Protein AF-A0A1C6IS38-F1 (afdb_monomer_lite)

Secondary structure (DSSP, 8-state):
--HHHHHHHHHHT-----S---TTTS-HHHHHHHHHHHHHHHHHHHHHHHHHHHHHHHHHHHHHHHHHHHHHHHHHHHHHHHHHHHHHHHHHHHHTTT-GGGBTT--SSTT-GGGGGBTT-TT--TT---B----B--PPP-

Radius of gyration: 42.96 Å; chains: 1; bounding box: 78×30×109 Å

pLDDT: mean 86.99, std 11.81, range [51.34, 98.62]

Structure (mmCIF, N/CA/C/O backbone):
data_AF-A0A1C6IS38-F1
#
_entry.id   AF-A0A1C6IS38-F1
#
loop_
_atom_site.group_PDB
_atom_site.id
_atom_site.type_symbol
_atom_site.label_atom_id
_atom_site.label_alt_id
_atom_site.label_comp_id
_atom_site.label_asym_id
_atom_site.label_entity_id
_atom_site.label_seq_id
_atom_site.pdbx_PDB_ins_code
_atom_site.Cartn_x
_atom_site.Cartn_y
_atom_site.Cartn_z
_atom_site.occupancy
_atom_site.B_iso_or_equiv
_atom_site.auth_seq_id
_atom_site.auth_comp_id
_atom_site.auth_asym_id
_atom_site.auth_atom_id
_atom_site.pdbx_PDB_model_num
ATOM 1 N N . MET A 1 1 ? -32.625 -13.481 32.766 1.00 63.09 1 MET A N 1
ATOM 2 C CA . MET A 1 1 ? -32.665 -13.030 34.171 1.00 63.09 1 MET A CA 1
ATOM 3 C C . MET A 1 1 ? -32.630 -11.515 34.153 1.00 63.09 1 MET A C 1
ATOM 5 O O . MET A 1 1 ? -31.717 -10.957 33.564 1.00 63.09 1 MET A O 1
ATOM 9 N N . ASP A 1 2 ? -33.675 -10.886 34.673 1.00 85.94 2 ASP A N 1
ATOM 10 C CA . ASP A 1 2 ? -33.862 -9.433 34.673 1.00 85.94 2 ASP A CA 1
ATOM 11 C C . ASP A 1 2 ? -33.154 -8.873 35.914 1.00 85.94 2 ASP A C 1
ATOM 13 O O . ASP A 1 2 ? -33.584 -9.121 37.043 1.00 85.94 2 ASP A O 1
ATOM 17 N N . ILE A 1 3 ? -31.984 -8.264 35.706 1.00 86.88 3 ILE A N 1
ATOM 18 C CA . ILE A 1 3 ? -31.086 -7.888 36.803 1.00 86.88 3 ILE A CA 1
ATOM 19 C C . ILE A 1 3 ? -31.645 -6.685 37.571 1.00 86.88 3 ILE A C 1
ATOM 21 O O . ILE A 1 3 ? -31.473 -6.612 38.783 1.00 86.88 3 ILE A O 1
ATOM 25 N N . GLU A 1 4 ? -32.400 -5.811 36.896 1.00 88.44 4 GLU A N 1
ATOM 26 C CA . GLU A 1 4 ? -33.201 -4.761 37.517 1.00 88.44 4 GLU A CA 1
ATOM 27 C C . GLU A 1 4 ? -34.214 -5.366 38.499 1.00 88.44 4 GLU A C 1
ATOM 29 O O . GLU A 1 4 ? -34.239 -4.984 39.667 1.00 88.44 4 GLU A O 1
ATOM 34 N N . LYS A 1 5 ? -34.981 -6.383 38.081 1.00 86.50 5 LYS A N 1
ATOM 35 C CA . LYS A 1 5 ? -35.908 -7.082 38.993 1.00 86.50 5 LYS A CA 1
ATOM 36 C C . LYS A 1 5 ? -35.200 -7.783 40.151 1.00 86.50 5 LYS A C 1
ATOM 38 O O . LYS A 1 5 ? -35.772 -7.883 41.233 1.00 86.50 5 LYS A O 1
ATOM 43 N N . LEU A 1 6 ? -33.981 -8.282 39.947 1.00 86.62 6 LEU A N 1
ATOM 44 C CA . LEU A 1 6 ? -33.193 -8.902 41.014 1.00 86.62 6 LEU A CA 1
ATOM 45 C C . LEU A 1 6 ? -32.762 -7.865 42.063 1.00 86.62 6 LEU A C 1
ATOM 47 O O . LEU A 1 6 ? -32.909 -8.104 43.257 1.00 86.62 6 LEU A O 1
ATOM 51 N N . ILE A 1 7 ? -32.282 -6.704 41.616 1.00 88.25 7 ILE A N 1
ATOM 52 C CA . ILE A 1 7 ? -31.900 -5.585 42.484 1.00 88.25 7 ILE A CA 1
ATOM 53 C C . ILE A 1 7 ? -33.113 -5.066 43.261 1.00 88.25 7 ILE A C 1
ATOM 55 O O . ILE A 1 7 ? -33.012 -4.854 44.467 1.00 88.25 7 ILE A O 1
ATOM 59 N N . GLU A 1 8 ? -34.266 -4.909 42.608 1.00 87.25 8 GLU A N 1
ATOM 60 C CA . GLU A 1 8 ? -35.492 -4.459 43.277 1.00 87.25 8 GLU A CA 1
ATOM 61 C C . GLU A 1 8 ? -35.969 -5.455 44.341 1.00 87.25 8 GLU A C 1
ATOM 63 O O . GLU A 1 8 ? -36.311 -5.046 45.447 1.00 87.25 8 GLU A O 1
ATOM 68 N N . ARG A 1 9 ? -35.895 -6.766 44.074 1.00 83.50 9 ARG A N 1
ATOM 69 C CA . ARG A 1 9 ? -36.193 -7.799 45.083 1.00 83.50 9 ARG A CA 1
ATOM 70 C C . ARG A 1 9 ? -35.232 -7.762 46.272 1.00 83.50 9 ARG A C 1
ATOM 72 O O . ARG A 1 9 ? -35.676 -7.907 47.408 1.00 83.50 9 ARG A O 1
ATOM 79 N N . LEU A 1 10 ? -33.937 -7.542 46.024 1.00 84.44 10 LEU A N 1
ATOM 80 C CA . LEU A 1 10 ? -32.925 -7.412 47.080 1.00 84.44 10 LEU A CA 1
ATOM 81 C C . LEU A 1 10 ? -33.210 -6.203 47.984 1.00 84.44 10 LEU A C 1
ATOM 83 O O . LEU A 1 10 ? -33.196 -6.351 49.203 1.00 84.44 10 LEU A O 1
ATOM 87 N N . LYS A 1 11 ? -33.548 -5.045 47.398 1.00 81.44 11 LYS A N 1
ATOM 88 C CA . LYS A 1 11 ? -33.948 -3.837 48.146 1.00 81.44 11 LYS A CA 1
ATOM 89 C C . LYS A 1 11 ? -35.249 -4.031 48.921 1.00 81.44 11 LYS A C 1
ATOM 91 O O . LYS A 1 11 ? -35.365 -3.582 50.057 1.00 81.44 11 LYS A O 1
ATOM 96 N N . ALA A 1 12 ? -36.231 -4.693 48.308 1.00 81.94 12 ALA A N 1
ATOM 97 C CA . ALA A 1 12 ? -37.529 -4.962 48.921 1.00 81.94 12 ALA A CA 1
ATOM 98 C C . ALA A 1 12 ? -37.450 -6.002 50.047 1.00 81.94 12 ALA A C 1
ATOM 100 O O . ALA A 1 12 ? -38.410 -6.153 50.799 1.00 81.94 12 ALA A O 1
ATOM 101 N N . LYS A 1 13 ? -36.315 -6.709 50.165 1.00 77.12 13 LYS A N 1
ATOM 102 C CA . LYS A 1 13 ? -36.118 -7.815 51.110 1.00 77.12 13 LYS A CA 1
ATOM 103 C C . LYS A 1 13 ? -37.207 -8.885 50.966 1.00 77.12 13 LYS A C 1
ATOM 105 O O . LYS A 1 13 ? -37.582 -9.542 51.934 1.00 77.12 13 LYS A O 1
ATOM 110 N N . ASP A 1 14 ? -37.700 -9.041 49.740 1.00 71.06 14 ASP A N 1
ATOM 111 C CA . ASP A 1 14 ? -38.831 -9.893 49.389 1.00 71.06 14 ASP A CA 1
ATOM 112 C C . ASP A 1 14 ? -38.340 -11.321 49.105 1.00 71.06 14 ASP A C 1
ATOM 114 O O . ASP A 1 14 ? -38.065 -11.717 47.963 1.00 71.06 14 ASP A O 1
ATOM 118 N N . PHE A 1 15 ? -38.142 -12.064 50.195 1.00 69.00 15 PHE A N 1
ATOM 119 C CA . PHE A 1 15 ? -37.700 -13.455 50.205 1.00 69.00 15 PHE A CA 1
ATOM 120 C C . PHE A 1 15 ? -38.756 -14.325 50.892 1.00 69.00 15 PHE A C 1
ATOM 122 O O . PHE A 1 15 ? -39.290 -13.941 51.934 1.00 69.00 15 PHE A O 1
ATOM 129 N N . GLU A 1 16 ? -39.037 -15.509 50.332 1.00 62.03 16 GLU A N 1
ATOM 130 C CA . GLU A 1 16 ? -39.847 -16.528 51.009 1.00 62.03 16 GLU A CA 1
ATOM 131 C C . GLU A 1 16 ? -39.201 -16.842 52.365 1.00 62.03 16 GLU A C 1
ATOM 133 O O . GLU A 1 16 ? -38.046 -17.264 52.452 1.00 62.03 16 GLU A O 1
ATOM 138 N N . ARG A 1 17 ? -39.924 -16.524 53.437 1.00 61.72 17 ARG A N 1
ATOM 139 C CA . ARG A 1 17 ? -39.406 -16.517 54.802 1.00 61.72 17 ARG A CA 1
ATOM 140 C C . ARG A 1 17 ? -39.744 -17.846 55.468 1.00 61.72 17 ARG A C 1
ATOM 142 O O . ARG A 1 17 ? -40.900 -18.055 55.813 1.00 61.72 17 ARG A O 1
ATOM 149 N N . ASP A 1 18 ? -38.745 -18.704 55.669 1.00 55.34 18 ASP A N 1
ATOM 150 C CA . ASP A 1 18 ? -38.965 -20.051 56.226 1.00 55.34 18 ASP A CA 1
ATOM 151 C C . ASP A 1 18 ? -38.531 -20.229 57.698 1.00 55.34 18 ASP A C 1
ATOM 153 O O . ASP A 1 18 ? -38.772 -21.281 58.269 1.00 55.34 18 ASP A O 1
ATOM 157 N N . TYR A 1 19 ? -37.927 -19.240 58.380 1.00 54.47 19 TYR A N 1
ATOM 158 C CA . TYR A 1 19 ? -37.481 -19.446 59.776 1.00 54.47 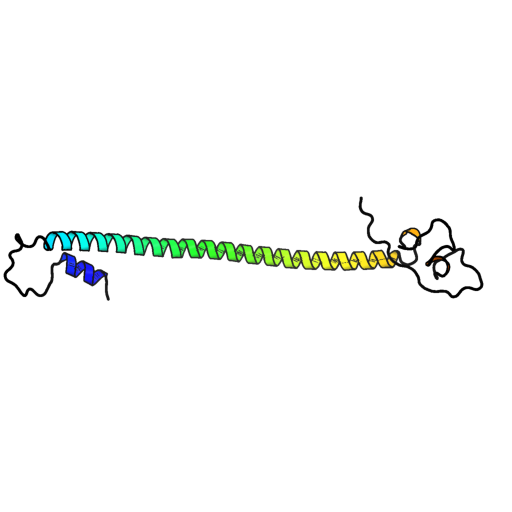19 TYR A CA 1
ATOM 159 C C . TYR A 1 19 ? -37.568 -18.227 60.716 1.00 54.47 19 TYR A C 1
ATOM 161 O O . TYR A 1 19 ? -37.522 -17.067 60.298 1.00 54.47 19 TYR A O 1
ATOM 169 N N . ASP A 1 20 ? -37.657 -18.552 62.014 1.00 59.75 20 ASP A N 1
ATOM 170 C CA . ASP A 1 20 ? -37.867 -17.743 63.234 1.00 59.75 20 ASP A CA 1
ATOM 171 C C . ASP A 1 20 ? -36.800 -16.673 63.571 1.00 59.75 20 ASP A C 1
ATOM 173 O O . ASP A 1 20 ? -36.767 -16.160 64.689 1.00 59.75 20 ASP A O 1
ATOM 177 N N . CYS A 1 21 ? -35.913 -16.289 62.648 1.00 58.94 21 CYS A N 1
ATOM 178 C CA . CYS A 1 21 ? -34.875 -15.302 62.970 1.00 58.94 21 CYS A CA 1
ATOM 179 C C . CYS A 1 21 ? -35.467 -13.882 63.036 1.00 58.94 21 CYS A C 1
ATOM 181 O O . CYS A 1 21 ? -36.183 -13.447 62.123 1.00 58.94 21 CYS A O 1
ATOM 183 N N . THR A 1 22 ? -35.168 -13.140 64.105 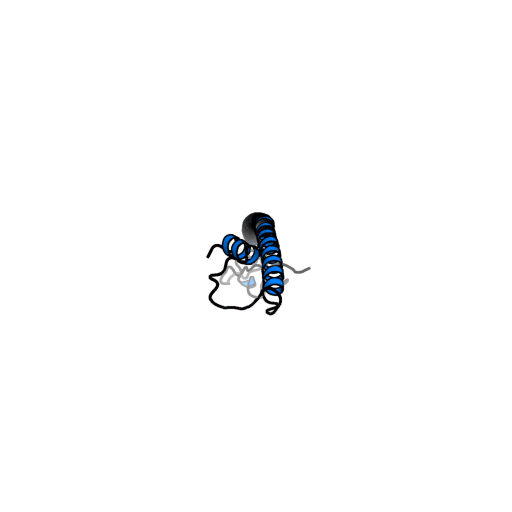1.00 59.44 22 THR A N 1
ATOM 184 C CA . THR A 1 22 ? -35.593 -11.742 64.210 1.00 59.44 22 THR A CA 1
ATOM 185 C C . THR A 1 22 ? -34.654 -10.827 63.407 1.00 59.44 22 THR A C 1
ATOM 187 O O . THR A 1 22 ? -33.459 -11.111 63.290 1.00 59.44 22 THR A O 1
ATOM 190 N N . PRO A 1 23 ? -35.146 -9.700 62.851 1.00 54.41 23 PRO A N 1
ATOM 191 C CA . PRO A 1 23 ? -34.354 -8.832 61.970 1.00 54.41 23 PRO A CA 1
ATOM 192 C C . PRO A 1 23 ? -33.057 -8.274 62.573 1.00 54.41 23 PRO A C 1
ATOM 194 O O . PRO A 1 23 ? -32.167 -7.868 61.829 1.00 54.41 23 PRO A O 1
ATOM 197 N N . PHE A 1 24 ? -32.948 -8.260 63.904 1.00 51.34 24 PHE A N 1
ATOM 198 C CA . PHE A 1 24 ? -31.786 -7.766 64.641 1.00 51.34 24 PHE A CA 1
ATOM 199 C C . PHE A 1 24 ? -30.670 -8.812 64.808 1.00 51.34 24 PHE A C 1
ATOM 201 O O . PHE A 1 24 ? -29.514 -8.433 64.975 1.00 51.34 24 PHE A O 1
ATOM 208 N N . GLU A 1 25 ? -30.982 -10.111 64.747 1.00 53.06 25 GLU A N 1
ATOM 209 C CA . GLU A 1 25 ? -30.045 -11.185 65.121 1.00 53.06 25 GLU A CA 1
ATOM 210 C C . GLU A 1 25 ? -29.198 -11.707 63.954 1.00 53.06 25 GLU A C 1
ATOM 212 O O . GLU A 1 25 ? -28.178 -12.351 64.181 1.00 53.06 25 GLU A O 1
ATOM 217 N N . CYS A 1 26 ? -29.579 -11.426 62.703 1.00 61.38 26 CYS A N 1
ATOM 218 C CA . CYS A 1 26 ? -28.946 -12.076 61.553 1.00 61.38 26 CYS A CA 1
ATOM 219 C C . CYS A 1 26 ? -27.917 -11.207 60.805 1.00 61.38 26 CYS A C 1
ATOM 221 O O . CYS A 1 26 ? -27.091 -11.752 60.083 1.00 61.38 26 CYS A O 1
ATOM 223 N N . GLY A 1 27 ? -27.936 -9.869 60.910 1.00 64.81 27 GLY A N 1
ATOM 224 C CA . GLY A 1 27 ? -27.022 -8.970 60.161 1.00 64.81 27 GLY A CA 1
ATOM 225 C C . GLY A 1 27 ? -27.155 -9.011 58.621 1.00 64.81 27 GLY A C 1
ATOM 226 O O . GLY A 1 27 ? -26.673 -8.122 57.922 1.00 64.81 27 GLY A O 1
ATOM 227 N N . VAL A 1 28 ? -27.873 -10.002 58.089 1.00 72.44 28 VAL A N 1
ATOM 228 C CA . VAL A 1 28 ? -28.084 -10.283 56.665 1.00 72.44 28 VAL A CA 1
ATOM 229 C C . VAL A 1 28 ? -28.790 -9.135 55.945 1.00 72.44 28 VAL A C 1
ATOM 231 O O . VAL A 1 28 ? -28.470 -8.858 54.796 1.00 72.44 28 VAL A O 1
ATOM 234 N N . PHE A 1 29 ? -29.696 -8.408 56.605 1.00 73.69 29 PHE A N 1
ATOM 235 C CA . PHE A 1 29 ? -30.416 -7.305 55.962 1.00 73.69 29 PHE A CA 1
ATOM 236 C C . PHE A 1 29 ? -29.515 -6.129 55.567 1.00 73.69 29 PHE A C 1
ATOM 238 O O . PHE A 1 29 ? -29.743 -5.556 54.506 1.00 73.69 29 PHE A O 1
ATOM 245 N N . GLY A 1 30 ? -28.489 -5.806 56.364 1.00 74.00 30 GLY A N 1
ATOM 246 C CA . GLY A 1 30 ? -27.508 -4.775 56.001 1.00 74.00 30 GLY A CA 1
ATOM 247 C C . GLY A 1 30 ? -26.646 -5.207 54.813 1.00 74.00 30 GLY A C 1
ATOM 248 O O . GLY A 1 30 ? -26.467 -4.449 53.868 1.00 74.00 30 GLY A O 1
ATOM 249 N N . LEU A 1 31 ? -26.219 -6.475 54.799 1.00 78.94 31 LEU A N 1
ATOM 250 C CA . LEU A 1 31 ? -25.465 -7.051 53.680 1.00 78.94 31 LEU A CA 1
ATOM 251 C C . LEU A 1 31 ? -26.274 -7.082 52.373 1.00 78.94 31 LEU A C 1
ATOM 253 O O . LEU A 1 31 ? -25.705 -6.905 51.299 1.00 78.94 31 LEU A O 1
ATOM 257 N N . LEU A 1 32 ? -27.590 -7.296 52.448 1.00 82.38 32 LEU A N 1
ATOM 258 C CA . LEU A 1 32 ? -28.481 -7.258 51.285 1.00 82.38 32 LEU A CA 1
ATOM 259 C C . LEU A 1 32 ? -28.654 -5.835 50.736 1.00 82.38 32 LEU A C 1
ATOM 261 O O . LEU A 1 32 ? -28.642 -5.661 49.517 1.00 82.38 32 LEU A O 1
ATOM 265 N N . ASP A 1 33 ? -28.759 -4.829 51.610 1.00 82.44 33 ASP A N 1
ATOM 266 C CA . ASP A 1 33 ? -28.828 -3.416 51.211 1.00 82.44 33 ASP A CA 1
ATOM 267 C C . ASP A 1 33 ? -27.512 -2.960 50.551 1.00 82.44 33 ASP A C 1
ATOM 269 O O . ASP A 1 33 ? -27.527 -2.344 49.476 1.00 82.44 33 ASP A O 1
ATOM 273 N N . ASP A 1 34 ? -26.370 -3.333 51.137 1.00 86.38 34 ASP A N 1
ATOM 274 C CA . ASP A 1 34 ? -25.038 -3.066 50.582 1.00 86.38 34 ASP A CA 1
ATOM 275 C C . ASP A 1 34 ? -24.855 -3.759 49.225 1.00 86.38 34 ASP A C 1
ATOM 277 O O . ASP A 1 34 ? -24.412 -3.140 48.252 1.00 86.38 34 ASP A O 1
ATOM 281 N N . ALA A 1 35 ? -25.263 -5.029 49.116 1.00 88.44 35 ALA A N 1
ATOM 282 C CA . ALA A 1 35 ? -25.206 -5.784 47.869 1.00 88.44 35 ALA A CA 1
ATOM 283 C C . ALA A 1 35 ? -26.101 -5.172 46.782 1.00 88.44 35 ALA A C 1
ATOM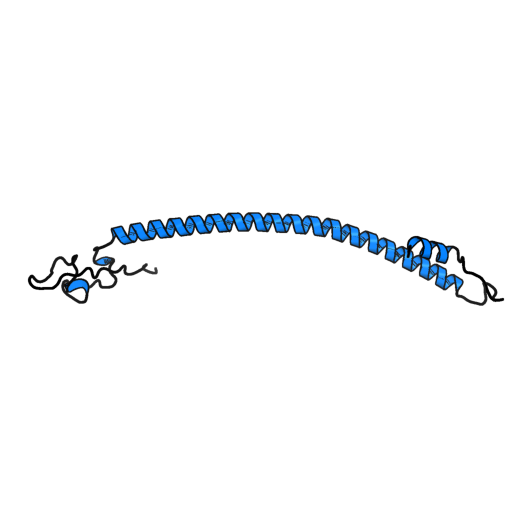 285 O O . ALA A 1 35 ? -25.666 -5.023 45.637 1.00 88.44 35 ALA A O 1
ATOM 286 N N . ALA A 1 36 ? -27.331 -4.772 47.116 1.00 89.25 36 ALA A N 1
ATOM 287 C CA . ALA A 1 36 ? -28.240 -4.125 46.173 1.00 89.25 36 ALA A CA 1
ATOM 288 C C . ALA A 1 36 ? -27.691 -2.775 45.679 1.00 89.25 36 ALA A C 1
ATOM 290 O O . ALA A 1 36 ? -27.807 -2.443 44.493 1.00 89.25 36 ALA A O 1
ATOM 291 N N . THR A 1 37 ? -27.054 -2.014 46.571 1.00 92.00 37 THR A N 1
ATOM 292 C CA . THR A 1 37 ? -26.408 -0.732 46.257 1.00 92.00 37 THR A CA 1
ATOM 293 C C . THR A 1 37 ? -25.196 -0.928 45.344 1.00 92.00 37 THR A C 1
ATOM 295 O O . THR A 1 37 ? -25.076 -0.257 44.312 1.00 92.00 37 THR A O 1
ATOM 298 N N . ALA A 1 38 ? -24.332 -1.895 45.660 1.00 94.62 38 ALA A N 1
ATOM 299 C CA . ALA A 1 38 ? -23.175 -2.243 44.840 1.00 94.62 38 ALA A CA 1
ATOM 300 C C . ALA A 1 38 ? -23.592 -2.726 43.440 1.00 94.62 38 ALA A C 1
ATOM 302 O O . ALA A 1 38 ? -23.053 -2.257 42.436 1.00 94.62 38 ALA A O 1
ATOM 303 N N . LEU A 1 39 ? -24.607 -3.593 43.350 1.00 94.81 39 LEU A N 1
ATOM 304 C CA . LEU A 1 39 ? -25.149 -4.069 42.073 1.00 94.81 39 LEU A CA 1
ATOM 305 C C . LEU A 1 39 ? -25.754 -2.933 41.239 1.00 94.81 39 LEU A C 1
ATOM 307 O O . LEU A 1 39 ? -25.489 -2.860 40.039 1.00 94.81 39 LEU A O 1
ATOM 311 N N . SER A 1 40 ? -26.501 -2.016 41.863 1.00 93.81 40 SER A N 1
ATOM 312 C CA . SER A 1 40 ? -27.047 -0.829 41.183 1.00 93.81 40 SER A CA 1
ATOM 313 C C . SER A 1 40 ? -25.932 0.049 40.606 1.00 93.81 40 SER A C 1
ATOM 315 O O . SER A 1 40 ? -26.017 0.514 39.468 1.00 93.81 40 SER A O 1
ATOM 317 N N . THR A 1 41 ? -24.854 0.229 41.371 1.00 96.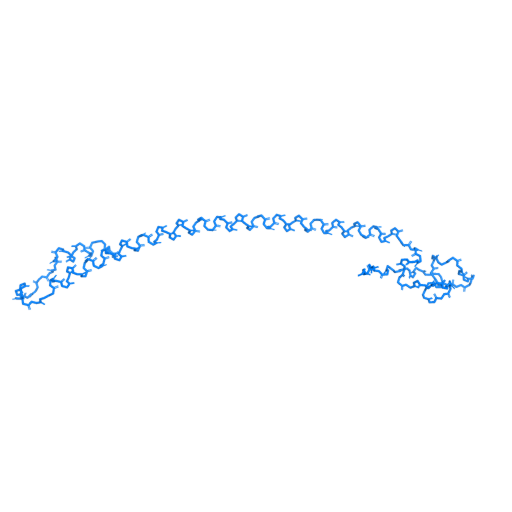25 41 THR A N 1
ATOM 318 C CA . THR A 1 41 ? -23.689 1.027 40.966 1.00 96.25 41 THR A CA 1
ATOM 319 C C . THR A 1 41 ? -22.955 0.377 39.795 1.00 96.25 41 THR A C 1
ATOM 321 O O . THR A 1 41 ? -22.700 1.032 38.783 1.00 96.25 41 THR A O 1
ATOM 324 N N . PHE A 1 42 ? -22.683 -0.929 39.872 1.00 95.62 42 PHE A N 1
ATOM 325 C CA . PHE A 1 42 ? -22.057 -1.662 38.772 1.00 95.62 42 PHE A CA 1
ATOM 326 C C . PHE A 1 42 ? -22.914 -1.673 37.511 1.00 95.62 42 PHE A C 1
ATOM 328 O O . PHE A 1 42 ? -22.383 -1.568 36.407 1.00 95.62 42 PHE A O 1
ATOM 335 N N . GLN A 1 43 ? -24.233 -1.766 37.649 1.00 93.75 43 GLN A N 1
ATOM 336 C CA . GLN A 1 43 ? -25.132 -1.730 36.507 1.00 93.75 43 GLN A CA 1
ATOM 337 C C . GLN A 1 43 ? -25.122 -0.366 35.810 1.00 93.75 43 GLN A C 1
ATOM 339 O O . GLN A 1 43 ? -25.096 -0.313 34.577 1.00 93.75 43 GLN A O 1
ATOM 344 N N . ALA A 1 44 ? -25.121 0.725 36.580 1.00 94.38 44 ALA A N 1
ATOM 345 C CA . ALA A 1 44 ? -25.012 2.076 36.044 1.00 94.38 44 ALA A CA 1
ATOM 346 C C . ALA A 1 44 ? -23.684 2.269 35.294 1.00 94.38 44 ALA A C 1
ATOM 348 O O . ALA A 1 44 ? -23.689 2.719 34.147 1.00 94.38 44 ALA A O 1
ATOM 349 N N . GLU A 1 45 ? -22.565 1.836 35.881 1.00 96.75 45 GLU A N 1
ATOM 350 C CA . GLU A 1 45 ? -21.256 1.933 35.226 1.00 96.75 45 GLU A CA 1
ATOM 351 C C . GLU A 1 45 ? -21.169 1.041 33.980 1.00 96.75 45 GLU A C 1
ATOM 353 O O . GLU A 1 45 ? -20.647 1.462 32.952 1.00 96.75 45 GLU A O 1
ATOM 358 N N . ASN A 1 46 ? -21.759 -0.159 33.997 1.00 95.00 46 ASN A N 1
ATOM 359 C CA . ASN A 1 46 ? -21.804 -1.029 32.820 1.00 95.00 46 ASN A CA 1
ATOM 360 C C . ASN A 1 46 ? -22.592 -0.392 31.663 1.00 95.00 46 ASN A C 1
ATOM 362 O O . ASN A 1 46 ? -22.151 -0.454 30.515 1.00 95.00 46 ASN A O 1
ATOM 366 N N . LYS A 1 47 ? -23.736 0.247 31.957 1.00 94.06 47 LYS A N 1
ATOM 367 C CA . LYS A 1 47 ? -24.520 1.006 30.964 1.00 94.06 47 LYS A CA 1
ATOM 368 C C . LYS A 1 47 ? -23.697 2.170 30.402 1.00 94.06 47 LYS A C 1
ATOM 370 O O . LYS A 1 47 ? -23.637 2.333 29.184 1.00 94.06 47 LYS A O 1
ATOM 375 N N . ARG A 1 48 ? -22.999 2.913 31.268 1.00 94.12 48 ARG A N 1
ATOM 376 C CA . ARG A 1 48 ? -22.121 4.026 30.877 1.00 94.12 48 ARG A CA 1
ATOM 377 C C . ARG A 1 48 ? -20.984 3.567 29.961 1.00 94.12 48 ARG A C 1
ATOM 379 O O . ARG A 1 48 ? -20.793 4.141 28.893 1.00 94.12 48 ARG A O 1
ATOM 386 N N . LEU A 1 49 ? -20.268 2.509 30.343 1.00 93.38 49 LEU A N 1
ATOM 387 C CA . LEU A 1 49 ? -19.153 1.952 29.570 1.00 93.38 49 LEU A CA 1
ATOM 388 C C . LEU A 1 49 ? -19.604 1.407 28.214 1.00 93.38 49 LEU A C 1
ATOM 390 O O . LEU A 1 49 ? -18.907 1.606 27.225 1.00 93.38 49 LEU A O 1
ATOM 394 N N . LYS A 1 50 ? -20.778 0.769 28.139 1.00 91.94 50 LYS A N 1
ATOM 395 C CA . LYS A 1 50 ? -21.355 0.328 26.861 1.00 91.94 50 LYS A CA 1
ATOM 396 C C . LYS A 1 50 ? -21.683 1.498 25.933 1.00 91.94 50 LYS A C 1
ATOM 398 O O . LYS A 1 50 ? -21.403 1.389 24.744 1.00 91.94 50 LYS A O 1
ATOM 403 N N . SER A 1 51 ? -22.225 2.600 26.463 1.00 92.31 51 SER A N 1
ATOM 404 C CA . SER A 1 51 ? -22.484 3.818 25.672 1.00 92.31 51 SER A CA 1
ATOM 405 C C . SER A 1 51 ? -21.182 4.404 25.137 1.00 92.31 51 SER A C 1
ATOM 407 O O . SER A 1 51 ? -21.038 4.602 23.936 1.00 92.31 51 SER A O 1
ATOM 409 N N . LEU A 1 52 ? -20.193 4.580 26.023 1.00 88.81 52 LEU A N 1
ATOM 410 C CA . LEU A 1 52 ? -18.863 5.071 25.663 1.00 88.81 52 LEU A CA 1
ATOM 411 C C . LEU A 1 52 ? -18.206 4.197 24.600 1.00 88.81 52 LEU A C 1
ATOM 413 O O . LEU A 1 52 ? -17.671 4.730 23.634 1.00 88.81 52 LEU A O 1
ATOM 417 N N . LEU A 1 53 ? -18.255 2.873 24.747 1.00 89.06 53 LEU A N 1
ATOM 418 C CA . LEU A 1 53 ? -17.673 1.944 23.781 1.00 89.06 53 LEU A CA 1
ATOM 419 C C . LEU A 1 53 ? -18.397 1.990 22.430 1.00 89.06 53 LEU A C 1
ATOM 421 O O . LEU A 1 53 ? -17.738 1.926 21.398 1.00 89.06 53 LEU A O 1
ATOM 425 N N . GLY A 1 54 ? -19.726 2.124 22.429 1.00 89.62 54 GLY A N 1
ATOM 426 C CA . GLY A 1 54 ? -20.510 2.272 21.203 1.00 89.62 54 GLY A CA 1
ATOM 427 C C . GLY A 1 54 ? -20.172 3.560 20.453 1.00 89.62 54 GLY A C 1
ATOM 428 O O . GLY A 1 54 ? -19.808 3.510 19.283 1.00 89.62 54 GLY A O 1
ATOM 429 N N . GLU A 1 55 ? -20.225 4.701 21.140 1.00 84.06 55 GLU A N 1
ATOM 430 C CA . GLU A 1 55 ? -19.984 6.020 20.543 1.00 84.06 55 GLU A CA 1
ATOM 431 C C . GLU A 1 55 ? -18.522 6.202 20.113 1.00 84.06 55 GLU A C 1
ATOM 433 O O . GLU A 1 55 ? -18.250 6.548 18.963 1.00 84.06 55 GLU A O 1
ATOM 438 N N . SER A 1 56 ? -17.568 5.919 21.009 1.00 87.94 56 SER A N 1
ATOM 439 C CA . SER A 1 56 ? -16.138 6.053 20.696 1.00 87.94 56 SER A CA 1
ATOM 440 C C . SER A 1 56 ? -15.675 5.015 19.680 1.00 87.94 56 SER A C 1
ATOM 442 O O . SER A 1 56 ? -14.900 5.344 18.785 1.00 87.94 56 SER A O 1
ATOM 444 N N . GLY A 1 57 ? -16.172 3.778 19.769 1.00 88.25 57 GLY A N 1
ATOM 445 C CA . GLY A 1 57 ? -15.836 2.717 18.827 1.00 88.25 57 GLY A CA 1
ATOM 446 C C . GLY A 1 57 ? -16.329 3.028 17.418 1.00 88.25 57 GLY A C 1
ATOM 447 O O . GLY A 1 57 ? -15.587 2.830 16.459 1.00 88.25 57 GLY A O 1
ATOM 448 N N . GLN A 1 58 ? -17.542 3.570 17.283 1.00 90.19 58 GLN A N 1
ATOM 449 C CA . GLN A 1 58 ? -18.108 3.925 15.983 1.00 90.19 58 GLN A CA 1
ATOM 450 C C . GLN A 1 58 ? -17.404 5.132 15.343 1.00 90.19 58 GLN A C 1
ATOM 452 O O . GLN A 1 58 ? -17.133 5.105 14.140 1.00 90.19 58 GLN A O 1
ATOM 457 N N . ASP A 1 59 ? -17.065 6.163 16.123 1.00 92.06 59 ASP A N 1
ATOM 458 C CA . ASP A 1 59 ? -16.294 7.317 15.636 1.00 92.06 59 ASP A CA 1
ATOM 459 C C . ASP A 1 59 ? -14.879 6.905 15.196 1.00 92.06 59 ASP A C 1
ATOM 461 O O . ASP A 1 59 ? -14.442 7.248 14.095 1.00 92.06 59 ASP A O 1
ATOM 465 N N . LEU A 1 60 ? -14.184 6.099 16.008 1.00 93.38 60 LEU A N 1
ATOM 466 C CA . LEU A 1 60 ? -12.858 5.575 15.667 1.00 93.38 60 LEU A CA 1
ATOM 467 C C . LEU A 1 60 ? -12.897 4.708 14.408 1.00 93.38 60 LEU A C 1
ATOM 469 O O . LEU A 1 60 ? -12.073 4.893 13.514 1.00 93.38 60 LEU A O 1
ATOM 473 N N . TRP A 1 61 ? -13.868 3.799 14.311 1.00 93.38 61 TRP A N 1
ATOM 474 C CA . TRP A 1 61 ? -14.019 2.937 13.142 1.00 93.38 61 TRP A CA 1
ATOM 475 C C . TRP A 1 61 ? -14.291 3.746 11.870 1.00 93.38 61 TRP A C 1
ATOM 477 O O . TRP A 1 61 ? -13.671 3.499 10.839 1.00 93.38 61 TRP A O 1
ATOM 487 N N . SER A 1 62 ? -15.140 4.773 11.955 1.00 94.12 62 SER A N 1
ATOM 488 C CA . SER A 1 62 ? -15.435 5.657 10.820 1.00 94.12 62 SER A CA 1
ATOM 489 C C . SER A 1 62 ? -14.190 6.422 10.351 1.00 94.12 62 SER A C 1
ATOM 491 O O . SER A 1 62 ? -13.936 6.518 9.150 1.00 94.12 62 SER A O 1
ATOM 493 N N . LYS A 1 63 ? -13.377 6.928 11.290 1.00 95.31 63 LYS A N 1
ATOM 494 C CA . LYS A 1 63 ? -12.117 7.626 10.985 1.00 95.31 63 LYS A CA 1
ATOM 495 C C . LYS A 1 63 ? -11.077 6.706 10.355 1.00 95.31 63 LYS A C 1
ATOM 497 O O . LYS A 1 63 ? -10.426 7.103 9.389 1.00 95.31 63 LYS A O 1
ATOM 502 N N . GLU A 1 64 ? -10.919 5.493 10.881 1.00 96.56 64 GLU A N 1
ATOM 503 C CA . GLU A 1 64 ? -9.990 4.513 10.311 1.00 96.56 64 GLU A CA 1
ATOM 504 C C . GLU A 1 64 ? -10.440 4.052 8.921 1.00 96.56 64 GLU A C 1
ATOM 506 O O . GLU A 1 64 ? -9.603 3.957 8.027 1.00 96.56 64 GLU A O 1
ATOM 511 N N . ASN A 1 65 ? -11.744 3.874 8.682 1.00 96.94 65 ASN A N 1
ATOM 512 C CA . ASN A 1 65 ? -12.239 3.536 7.347 1.00 96.94 65 ASN A CA 1
ATOM 513 C C . ASN A 1 65 ? -11.965 4.664 6.342 1.00 96.94 65 ASN A C 1
ATOM 515 O O . ASN A 1 65 ? -11.405 4.421 5.280 1.00 96.94 65 ASN A O 1
ATOM 519 N N . GLN A 1 66 ? -12.238 5.920 6.713 1.00 97.31 66 GLN A N 1
ATOM 520 C CA . GLN A 1 66 ? -11.926 7.073 5.862 1.00 97.31 66 GLN A CA 1
ATOM 521 C C . GLN A 1 66 ? -10.419 7.194 5.575 1.00 97.31 66 GLN A C 1
ATOM 523 O O . GLN A 1 66 ? -10.003 7.612 4.490 1.00 97.31 66 GLN A O 1
ATOM 528 N N . ARG A 1 67 ? -9.574 6.849 6.554 1.00 97.94 67 ARG A N 1
ATOM 529 C CA . ARG A 1 67 ? -8.121 6.807 6.373 1.00 97.94 67 ARG A CA 1
ATOM 530 C C . ARG A 1 67 ? -7.714 5.695 5.408 1.00 97.94 67 ARG A C 1
ATOM 532 O O . ARG A 1 67 ? -6.842 5.945 4.579 1.00 97.94 67 ARG A O 1
ATOM 539 N N . ALA A 1 68 ? -8.317 4.514 5.520 1.00 98.12 68 ALA A N 1
ATOM 540 C CA . ALA A 1 68 ? -8.079 3.397 4.614 1.00 98.12 68 ALA A CA 1
ATOM 541 C C . ALA A 1 68 ? -8.454 3.772 3.173 1.00 98.12 68 ALA A C 1
ATOM 543 O O . ALA A 1 68 ? -7.603 3.653 2.296 1.00 98.12 68 ALA A O 1
ATOM 544 N N . ASP A 1 69 ? -9.638 4.355 2.963 1.00 98.25 69 ASP A N 1
ATOM 545 C CA . ASP A 1 69 ? -10.108 4.800 1.644 1.00 98.25 69 ASP A CA 1
ATOM 546 C C . ASP A 1 69 ? -9.137 5.813 1.008 1.00 98.25 69 ASP A C 1
ATOM 548 O O . ASP A 1 69 ? -8.787 5.722 -0.171 1.00 98.25 69 ASP A O 1
ATOM 552 N N . ARG A 1 70 ? -8.639 6.777 1.800 1.00 98.31 70 ARG A N 1
ATOM 553 C CA . ARG A 1 70 ? -7.652 7.759 1.321 1.00 98.31 70 ARG A CA 1
ATOM 554 C C . ARG A 1 70 ? -6.329 7.099 0.934 1.00 98.31 70 ARG A C 1
ATOM 556 O O . ARG A 1 70 ? -5.764 7.441 -0.101 1.00 98.31 70 ARG A O 1
ATOM 563 N N . LEU A 1 71 ? -5.825 6.187 1.766 1.00 98.38 71 LEU A N 1
ATOM 564 C CA . LEU A 1 71 ? -4.574 5.479 1.493 1.00 98.38 71 LEU A CA 1
ATOM 565 C C . LEU A 1 71 ? -4.694 4.573 0.267 1.00 98.38 71 LEU A C 1
ATOM 567 O O . LEU A 1 71 ? -3.738 4.461 -0.495 1.00 98.38 71 LEU A O 1
ATOM 571 N N . GLU A 1 72 ? -5.851 3.950 0.059 1.00 98.50 72 GLU A N 1
ATOM 572 C CA . GLU A 1 72 ? -6.120 3.128 -1.117 1.00 98.50 72 GLU A CA 1
ATOM 573 C C . GLU A 1 72 ? -6.110 3.973 -2.397 1.00 98.50 72 GLU A C 1
ATOM 575 O O . GLU A 1 72 ? -5.390 3.640 -3.340 1.00 98.50 72 GLU A O 1
ATOM 580 N N . ALA A 1 73 ? -6.783 5.129 -2.387 1.00 98.31 73 ALA A N 1
ATOM 581 C CA . ALA A 1 73 ? -6.769 6.070 -3.506 1.00 98.31 73 ALA A CA 1
ATOM 582 C C . ALA A 1 73 ? -5.357 6.610 -3.814 1.00 98.31 73 ALA A C 1
ATOM 584 O O . ALA A 1 73 ? -4.951 6.700 -4.975 1.00 98.31 73 ALA A O 1
ATOM 585 N N . GLU A 1 74 ? -4.574 6.949 -2.783 1.00 98.50 74 GLU A N 1
ATOM 586 C CA . GLU A 1 74 ? -3.172 7.351 -2.953 1.00 98.50 74 GLU A CA 1
ATOM 587 C C . GLU A 1 74 ? -2.321 6.209 -3.528 1.00 98.50 74 GLU A C 1
ATOM 589 O O . GLU A 1 74 ? -1.490 6.442 -4.407 1.00 98.50 74 GLU A O 1
ATOM 594 N N . ASN A 1 75 ? -2.541 4.966 -3.084 1.00 98.56 75 ASN A N 1
ATOM 595 C CA . ASN A 1 75 ? -1.813 3.805 -3.591 1.00 98.56 75 ASN A CA 1
ATOM 596 C C . ASN A 1 75 ? -2.116 3.544 -5.070 1.00 98.56 75 ASN A C 1
ATOM 598 O O . ASN A 1 75 ? -1.196 3.286 -5.845 1.00 98.56 75 ASN A O 1
ATOM 602 N N . GLU A 1 76 ? -3.385 3.635 -5.470 1.00 98.62 76 GLU A N 1
ATOM 603 C CA . GLU A 1 76 ? -3.802 3.481 -6.864 1.00 98.62 76 GLU A CA 1
ATOM 604 C C . GLU A 1 76 ? -3.158 4.548 -7.756 1.00 98.62 76 GLU A C 1
ATOM 606 O O . GLU A 1 76 ? -2.563 4.222 -8.788 1.00 98.62 76 GLU A O 1
ATOM 611 N N . LYS A 1 77 ? -3.179 5.811 -7.314 1.00 98.50 77 LYS A N 1
ATOM 612 C CA . LYS A 1 77 ? -2.536 6.915 -8.030 1.00 98.50 77 LYS A CA 1
ATOM 613 C C . LYS A 1 77 ? -1.030 6.693 -8.193 1.00 98.50 77 LYS A C 1
ATOM 615 O O . LYS A 1 77 ? -0.518 6.799 -9.305 1.00 98.50 77 LYS A O 1
ATOM 620 N N . LEU A 1 78 ? -0.327 6.334 -7.118 1.00 98.62 78 LEU A N 1
ATOM 621 C CA . LEU A 1 78 ? 1.117 6.081 -7.163 1.00 98.62 78 LEU A CA 1
ATOM 622 C C . LEU A 1 78 ? 1.472 4.900 -8.073 1.00 98.62 78 LEU A C 1
ATOM 624 O O . LEU A 1 78 ? 2.489 4.940 -8.764 1.00 98.62 78 LEU A O 1
ATOM 628 N N . ARG A 1 79 ? 0.637 3.855 -8.120 1.00 98.62 79 ARG A N 1
ATOM 629 C CA . ARG A 1 79 ? 0.823 2.745 -9.067 1.00 98.62 79 ARG A CA 1
ATOM 630 C C . ARG A 1 79 ? 0.667 3.211 -10.510 1.00 98.62 79 ARG A C 1
ATOM 632 O O . ARG A 1 79 ? 1.481 2.834 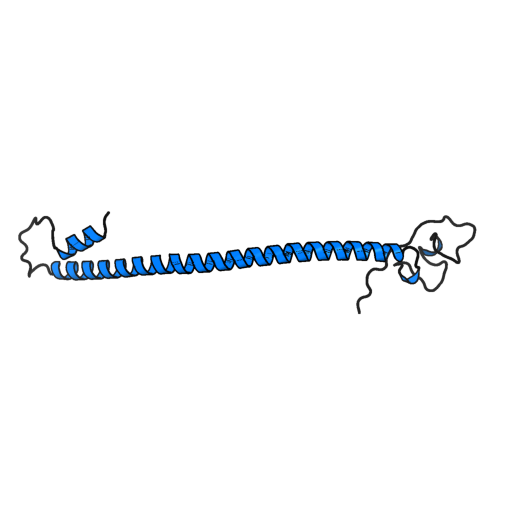-11.348 1.00 98.62 79 ARG A O 1
ATOM 639 N N . ALA A 1 80 ? -0.341 4.032 -10.801 1.00 98.50 80 ALA A N 1
ATOM 640 C CA . ALA A 1 80 ? -0.550 4.572 -12.141 1.00 98.50 80 ALA A CA 1
ATOM 641 C C . ALA A 1 80 ? 0.623 5.459 -12.591 1.00 98.50 80 ALA A C 1
ATOM 643 O O . ALA A 1 80 ? 1.125 5.289 -13.705 1.00 98.50 80 ALA A O 1
ATOM 644 N N . GLU A 1 81 ? 1.101 6.345 -11.712 1.00 98.56 81 GLU A N 1
ATOM 645 C CA . GLU A 1 81 ? 2.271 7.195 -11.962 1.00 98.56 81 GLU A CA 1
ATOM 646 C C . GLU A 1 81 ? 3.540 6.359 -12.173 1.00 98.56 81 GLU A C 1
ATOM 648 O O . GLU A 1 81 ? 4.280 6.591 -13.128 1.00 98.56 81 GLU A O 1
ATOM 653 N N . LEU A 1 82 ? 3.771 5.327 -11.355 1.00 98.50 82 LEU A N 1
ATOM 654 C CA . LEU A 1 82 ? 4.917 4.431 -11.518 1.00 98.50 82 LEU A CA 1
ATOM 655 C C . LEU A 1 82 ? 4.892 3.707 -12.872 1.00 98.50 82 LEU A C 1
ATOM 657 O O . LEU A 1 82 ? 5.922 3.602 -13.537 1.00 98.50 82 LEU A O 1
ATOM 661 N N . GLU A 1 83 ? 3.729 3.209 -13.292 1.00 98.50 83 GLU A N 1
ATOM 662 C CA . GLU A 1 83 ? 3.585 2.552 -14.593 1.00 98.50 83 GLU A CA 1
ATOM 663 C C . GLU A 1 83 ? 3.756 3.531 -15.758 1.00 98.50 83 GLU A C 1
ATOM 665 O O . GLU A 1 83 ? 4.329 3.169 -16.787 1.00 98.50 83 GLU A O 1
ATOM 670 N N . GLN A 1 84 ? 3.316 4.781 -15.607 1.00 98.38 84 GLN A N 1
ATOM 671 C CA . GLN A 1 84 ? 3.599 5.828 -16.584 1.00 98.38 84 GLN A CA 1
ATOM 672 C C . GLN A 1 84 ? 5.104 6.093 -16.693 1.00 98.38 84 GLN A C 1
ATOM 674 O O . GLN A 1 84 ? 5.645 6.026 -17.795 1.00 98.38 84 GLN A O 1
ATOM 679 N N . VAL A 1 85 ? 5.790 6.309 -15.570 1.00 97.88 85 VAL A N 1
ATOM 680 C CA . VAL A 1 85 ? 7.234 6.581 -15.548 1.00 97.88 85 VAL A CA 1
ATOM 681 C C . VAL A 1 85 ? 8.034 5.406 -16.112 1.00 97.88 85 VAL A C 1
ATOM 683 O O . VAL A 1 85 ? 9.001 5.619 -16.837 1.00 97.88 85 VAL A O 1
ATOM 686 N N . LYS A 1 86 ? 7.633 4.155 -15.847 1.00 97.56 86 LYS A N 1
ATOM 687 C CA . LYS A 1 86 ? 8.262 2.979 -16.473 1.00 97.56 86 LYS A CA 1
ATOM 688 C C . LYS A 1 86 ? 8.130 3.007 -17.994 1.00 97.56 86 LYS A C 1
ATOM 690 O O . LYS A 1 86 ? 9.127 2.799 -18.673 1.00 97.56 86 LYS A O 1
ATOM 695 N N . ARG A 1 87 ? 6.937 3.303 -18.523 1.00 98.12 87 ARG A N 1
ATOM 696 C CA . ARG A 1 87 ? 6.721 3.414 -19.975 1.00 98.12 87 ARG A CA 1
ATOM 697 C C . ARG A 1 87 ? 7.551 4.538 -20.585 1.00 98.12 87 ARG A C 1
ATOM 699 O O . ARG A 1 87 ? 8.194 4.327 -21.605 1.00 98.12 87 ARG A O 1
ATOM 706 N N . GLU A 1 88 ? 7.560 5.711 -19.960 1.00 97.88 88 GLU A N 1
ATOM 707 C CA . GLU A 1 88 ? 8.362 6.852 -20.415 1.00 97.88 88 GLU A CA 1
ATOM 708 C C . GLU A 1 88 ? 9.859 6.530 -20.396 1.00 97.88 88 GLU A C 1
ATOM 710 O O . GLU A 1 88 ? 10.565 6.813 -21.362 1.00 97.88 88 GLU A O 1
ATOM 715 N N . ARG A 1 89 ? 10.333 5.865 -19.336 1.00 96.31 89 ARG A N 1
ATOM 716 C CA . ARG A 1 89 ? 11.706 5.366 -19.237 1.00 96.31 89 ARG A CA 1
ATOM 717 C C . ARG A 1 89 ? 12.021 4.389 -20.364 1.00 96.31 89 ARG A C 1
ATOM 719 O O . ARG A 1 89 ? 13.069 4.524 -20.982 1.00 96.31 89 ARG A O 1
ATOM 726 N N . ASP A 1 90 ? 11.152 3.421 -20.631 1.00 97.06 90 ASP A N 1
ATOM 727 C CA . ASP A 1 90 ? 11.398 2.409 -21.661 1.00 97.06 90 ASP A CA 1
ATOM 728 C C . ASP A 1 90 ? 11.441 3.046 -23.062 1.00 97.06 90 ASP A C 1
ATOM 730 O O . ASP A 1 90 ? 12.329 2.729 -23.849 1.00 97.06 90 ASP A O 1
ATOM 734 N N . VAL A 1 91 ? 10.579 4.033 -23.336 1.00 97.81 91 VAL A N 1
ATOM 735 C CA . VAL A 1 91 ? 10.643 4.840 -24.569 1.00 97.81 91 VAL A CA 1
ATOM 736 C C . VAL A 1 91 ? 11.948 5.637 -24.654 1.00 97.81 91 VAL A C 1
ATOM 738 O O . VAL A 1 91 ? 12.575 5.674 -25.710 1.00 97.81 91 VAL A O 1
ATOM 741 N N . ALA A 1 92 ? 12.388 6.265 -23.563 1.00 96.50 92 ALA A N 1
ATOM 742 C CA . ALA A 1 92 ? 13.647 7.008 -23.543 1.00 96.50 92 ALA A CA 1
ATOM 743 C C . ALA A 1 92 ? 14.870 6.090 -23.731 1.00 96.50 92 ALA A C 1
ATOM 745 O O . ALA A 1 92 ? 15.830 6.469 -24.397 1.00 96.50 92 ALA A O 1
ATOM 746 N N . ILE A 1 93 ? 14.836 4.876 -23.174 1.00 96.25 93 ILE A N 1
ATOM 747 C CA . ILE A 1 93 ? 15.866 3.850 -23.383 1.00 96.25 93 ILE A CA 1
ATOM 748 C C . ILE A 1 93 ? 15.898 3.427 -24.855 1.00 96.25 93 ILE A C 1
ATOM 750 O O . ILE A 1 93 ? 16.982 3.354 -25.428 1.00 96.25 93 ILE A O 1
ATOM 754 N N . GLU A 1 94 ? 14.737 3.218 -25.478 1.00 96.31 94 GLU A N 1
ATOM 755 C CA . GLU A 1 94 ? 14.633 2.874 -26.900 1.00 96.31 94 GLU A CA 1
ATOM 756 C C . GLU A 1 94 ? 15.182 3.988 -27.803 1.00 96.31 94 GLU A C 1
ATOM 758 O O . GLU A 1 94 ? 15.896 3.726 -28.765 1.00 96.31 94 GLU A O 1
ATOM 763 N N . GLN A 1 95 ? 14.950 5.258 -27.461 1.00 96.12 95 GLN A N 1
ATOM 764 C CA . GLN A 1 95 ? 15.548 6.389 -28.183 1.00 96.12 95 GLN A CA 1
ATOM 765 C C . GLN A 1 95 ? 17.083 6.421 -28.106 1.00 96.12 95 GLN A C 1
ATOM 767 O O . GLN A 1 95 ? 17.731 7.024 -28.962 1.00 96.12 95 GLN A O 1
ATOM 772 N N . LEU A 1 96 ? 17.673 5.790 -27.088 1.00 95.12 96 LEU A N 1
ATOM 773 C CA . LEU A 1 96 ? 19.120 5.638 -26.936 1.00 95.12 96 LEU A CA 1
ATOM 774 C C . LEU A 1 96 ? 19.653 4.362 -27.601 1.00 95.12 96 LEU A C 1
ATOM 776 O O . LEU A 1 96 ? 20.863 4.119 -27.534 1.00 95.12 96 LEU A O 1
ATOM 780 N N . HIS A 1 97 ? 18.797 3.541 -28.219 1.00 95.38 97 HIS A N 1
ATOM 781 C CA . HIS A 1 97 ? 19.213 2.312 -28.886 1.00 95.38 97 HIS A CA 1
ATOM 782 C C . HIS A 1 97 ? 20.235 2.625 -29.982 1.00 95.38 97 HIS A C 1
ATOM 784 O O . HIS A 1 97 ? 20.055 3.512 -30.814 1.00 95.38 97 HIS A O 1
ATOM 790 N N . GLY A 1 98 ? 21.384 1.956 -29.912 1.00 91.44 98 GLY A N 1
ATOM 791 C CA . GLY A 1 98 ? 22.528 2.217 -30.785 1.00 91.44 98 GLY A CA 1
ATOM 792 C C . GLY A 1 98 ? 23.411 3.404 -30.390 1.00 91.44 98 GLY A C 1
ATOM 793 O O . GLY A 1 98 ? 24.501 3.555 -30.939 1.00 91.44 98 GLY A O 1
ATOM 794 N N . HIS A 1 99 ? 23.039 4.211 -29.392 1.00 92.00 99 HIS A N 1
ATOM 795 C CA . HIS A 1 99 ? 23.921 5.250 -28.863 1.00 92.00 99 HIS A CA 1
ATOM 796 C C . HIS A 1 99 ? 25.038 4.623 -28.015 1.00 92.00 99 HIS A C 1
ATOM 798 O O . HIS A 1 99 ? 24.823 4.247 -26.858 1.00 92.00 99 HIS A O 1
ATOM 804 N N . CYS A 1 100 ? 26.245 4.511 -28.584 1.00 89.94 100 CYS A N 1
ATOM 805 C CA . CYS A 1 100 ? 27.378 3.823 -27.957 1.00 89.94 100 CYS A CA 1
ATOM 806 C C . CYS A 1 100 ? 27.671 4.281 -26.514 1.00 89.94 100 CYS A C 1
ATOM 808 O O . CYS A 1 100 ? 27.744 3.405 -25.660 1.00 89.94 100 CYS A O 1
ATOM 810 N N . PRO A 1 101 ? 27.742 5.584 -26.165 1.00 90.38 101 PRO A N 1
ATOM 811 C CA . PRO A 1 101 ? 27.991 6.020 -24.782 1.00 90.38 101 PRO A CA 1
ATOM 812 C C . PRO A 1 101 ? 26.950 5.568 -23.741 1.00 90.38 101 PRO A C 1
ATOM 814 O O . PRO A 1 101 ? 27.251 5.524 -22.545 1.00 90.38 101 PRO A O 1
ATOM 817 N N . ALA A 1 102 ? 25.728 5.235 -24.168 1.00 93.00 102 ALA A N 1
ATOM 818 C CA . ALA A 1 102 ? 24.671 4.705 -23.303 1.00 93.00 102 ALA A CA 1
ATOM 819 C C . ALA A 1 102 ? 24.705 3.169 -23.176 1.00 93.00 102 ALA A C 1
ATOM 821 O O . ALA A 1 102 ? 23.966 2.606 -22.363 1.00 93.00 102 ALA A O 1
ATOM 822 N N . CYS A 1 103 ? 25.566 2.492 -23.940 1.00 93.06 103 CYS A N 1
ATOM 823 C CA . CYS A 1 103 ? 25.693 1.042 -23.938 1.00 93.06 103 CYS A CA 1
ATOM 824 C C . CYS A 1 103 ? 26.524 0.540 -22.743 1.00 93.06 103 CYS A C 1
ATOM 826 O O . CYS A 1 103 ? 27.542 1.126 -22.370 1.00 93.06 103 CYS A O 1
ATOM 828 N N . ALA A 1 104 ? 26.127 -0.591 -22.161 1.00 93.75 104 ALA A N 1
ATOM 829 C CA . ALA A 1 104 ? 26.858 -1.300 -21.112 1.00 93.75 104 ALA A CA 1
ATOM 830 C C . ALA A 1 104 ? 28.231 -1.802 -21.591 1.00 93.75 104 ALA A C 1
ATOM 832 O O . ALA A 1 104 ? 29.124 -2.037 -20.783 1.00 93.75 104 ALA A O 1
ATOM 833 N N . HIS A 1 105 ? 28.389 -1.965 -22.905 1.00 91.44 105 HIS A N 1
ATOM 834 C CA . HIS A 1 105 ? 29.599 -2.460 -23.559 1.00 91.44 105 HIS A CA 1
ATOM 835 C C . HIS A 1 105 ? 30.439 -1.340 -24.188 1.00 91.44 105 HIS A C 1
ATOM 837 O O . HIS A 1 105 ? 31.326 -1.620 -24.987 1.00 91.44 105 HIS A O 1
ATOM 843 N N . TYR A 1 106 ? 30.145 -0.075 -23.870 1.00 89.69 106 TYR A N 1
ATOM 844 C CA . TYR A 1 106 ? 30.874 1.067 -24.412 1.00 89.69 106 TYR A CA 1
ATOM 845 C C . TYR A 1 106 ? 32.361 1.038 -24.041 1.00 89.69 106 TYR A C 1
ATOM 847 O O . TYR A 1 106 ? 32.713 1.023 -22.860 1.00 89.69 106 TYR A O 1
ATOM 855 N N . THR A 1 107 ? 33.219 1.127 -25.054 1.00 85.88 107 THR A N 1
ATOM 856 C CA . THR A 1 107 ? 34.658 1.368 -24.925 1.00 85.88 107 THR A CA 1
ATOM 857 C C . THR A 1 107 ? 35.012 2.674 -25.645 1.00 85.88 107 THR A C 1
ATOM 859 O O . THR A 1 107 ? 34.469 2.937 -26.718 1.00 85.88 107 THR A O 1
ATOM 862 N N . PRO A 1 108 ? 35.917 3.512 -25.102 1.00 84.25 108 PRO A N 1
ATOM 863 C CA . PRO A 1 108 ? 36.404 4.696 -25.818 1.00 84.25 108 PRO A CA 1
ATOM 864 C C . PRO A 1 108 ? 37.139 4.357 -27.123 1.00 84.25 108 PRO A C 1
ATOM 866 O O . PRO A 1 108 ? 37.168 5.168 -28.044 1.00 84.25 108 PRO A O 1
ATOM 869 N N . ASN A 1 109 ? 37.728 3.162 -27.198 1.00 82.31 109 ASN A N 1
ATOM 870 C CA . ASN A 1 109 ? 38.325 2.624 -28.412 1.00 82.31 109 ASN A CA 1
ATOM 871 C C . ASN A 1 109 ? 37.253 1.901 -29.229 1.00 82.31 109 ASN A C 1
ATOM 873 O O . ASN A 1 109 ? 36.624 0.959 -28.740 1.00 82.31 109 ASN A O 1
ATOM 877 N N . HIS A 1 110 ? 37.069 2.324 -30.476 1.00 77.31 110 HIS A N 1
ATOM 878 C CA . HIS A 1 110 ? 36.195 1.635 -31.420 1.00 77.31 110 HIS A CA 1
ATOM 879 C C . HIS A 1 110 ? 36.784 0.273 -31.826 1.00 77.31 110 HIS A C 1
ATOM 881 O O . HIS A 1 110 ? 38.003 0.120 -31.886 1.00 77.31 110 HIS A O 1
ATOM 887 N N . ASN A 1 111 ? 35.918 -0.695 -32.152 1.00 76.94 111 ASN A N 1
ATOM 888 C CA . ASN A 1 111 ? 36.271 -2.086 -32.499 1.00 76.94 111 ASN A CA 1
ATOM 889 C C . ASN A 1 111 ? 36.797 -2.964 -31.354 1.00 76.94 111 ASN A C 1
ATOM 891 O O . ASN A 1 111 ? 37.453 -3.975 -31.603 1.00 76.94 111 ASN A O 1
ATOM 895 N N . GLU A 1 112 ? 36.481 -2.633 -30.105 1.00 83.88 112 GLU A N 1
ATOM 896 C CA . GLU A 1 112 ? 36.790 -3.483 -28.955 1.00 83.88 112 GLU A CA 1
ATOM 897 C C . GLU A 1 112 ? 35.523 -4.112 -28.347 1.00 83.88 112 GLU A C 1
ATOM 899 O O . GLU A 1 112 ? 34.410 -3.588 -28.442 1.00 83.88 112 GLU A O 1
ATOM 904 N N . GLY A 1 113 ? 35.691 -5.277 -27.713 1.00 87.44 113 GLY A N 1
ATOM 905 C CA . GLY A 1 113 ? 34.629 -5.946 -26.959 1.00 87.44 113 GLY A CA 1
ATOM 906 C C . GLY A 1 113 ? 33.410 -6.366 -27.800 1.00 87.44 113 GLY A C 1
ATOM 907 O O . GLY A 1 113 ? 33.521 -6.568 -29.009 1.00 87.44 113 GLY A O 1
ATOM 908 N N . PRO A 1 114 ? 32.230 -6.535 -27.175 1.00 89.12 114 PRO A N 1
ATOM 909 C CA . PRO A 1 114 ? 30.997 -6.903 -27.879 1.00 89.12 114 PRO A CA 1
ATOM 910 C C . PRO A 1 114 ? 30.550 -5.873 -28.928 1.00 89.12 114 PRO A C 1
ATOM 912 O O . PRO A 1 114 ? 29.934 -6.237 -29.929 1.00 89.12 114 PRO A O 1
ATOM 915 N N . CYS A 1 115 ? 30.883 -4.591 -28.741 1.00 89.88 115 CYS A N 1
ATOM 916 C CA . CYS A 1 115 ? 30.502 -3.529 -29.671 1.00 89.88 115 CYS A CA 1
ATOM 917 C C . CYS A 1 115 ? 31.216 -3.625 -31.027 1.00 89.88 115 CYS A C 1
ATOM 919 O O . CYS A 1 115 ? 30.648 -3.177 -32.015 1.00 89.88 115 CYS A O 1
ATOM 921 N N . GLN A 1 116 ? 32.380 -4.280 -31.123 1.00 87.38 116 GLN A N 1
ATOM 922 C CA . GLN A 1 116 ? 33.120 -4.418 -32.389 1.00 87.38 116 GLN A CA 1
ATOM 923 C C . GLN A 1 116 ? 32.314 -5.092 -33.519 1.00 87.38 116 GLN A C 1
ATOM 925 O O . GLN A 1 116 ? 32.551 -4.841 -34.698 1.00 87.38 116 GLN A O 1
ATOM 930 N N . PHE A 1 117 ? 31.359 -5.951 -33.152 1.00 89.25 117 PHE A N 1
ATOM 931 C CA . PHE A 1 117 ? 30.477 -6.677 -34.072 1.00 89.25 117 PHE A CA 1
ATOM 932 C C . PHE A 1 117 ? 29.064 -6.076 -34.117 1.00 89.25 117 PHE A C 1
ATOM 934 O O . PHE A 1 117 ? 28.164 -6.643 -34.734 1.00 89.25 117 PHE A O 1
ATOM 941 N N . CYS A 1 118 ? 28.849 -4.943 -33.442 1.00 90.81 118 CYS A N 1
ATOM 942 C CA . CYS A 1 118 ? 27.541 -4.320 -33.330 1.00 90.81 118 CYS A CA 1
ATOM 943 C C . CYS A 1 118 ? 27.120 -3.663 -34.654 1.00 90.81 118 CYS A C 1
ATOM 945 O O . CYS A 1 118 ? 27.936 -3.069 -35.369 1.00 90.81 118 CYS A O 1
ATOM 947 N N . CYS A 1 119 ? 25.829 -3.714 -34.979 1.00 90.69 119 CYS A N 1
ATOM 948 C CA . CYS A 1 119 ? 25.269 -3.036 -36.147 1.00 90.69 119 CYS A CA 1
ATOM 949 C C . CYS A 1 119 ? 25.458 -1.510 -36.093 1.00 90.69 119 CYS A C 1
ATOM 951 O O . CYS A 1 119 ? 25.597 -0.895 -37.151 1.00 90.69 119 CYS A O 1
ATOM 953 N N . PHE A 1 120 ? 25.562 -0.943 -34.887 1.00 90.00 120 PHE A N 1
ATOM 954 C CA . PHE A 1 120 ? 25.734 0.488 -34.624 1.00 90.00 120 PHE A CA 1
ATOM 955 C C . PHE A 1 120 ? 27.201 0.961 -34.524 1.00 90.00 120 PHE A C 1
ATOM 957 O O . PHE A 1 120 ? 27.438 2.158 -34.381 1.00 90.00 120 PHE A O 1
ATOM 964 N N . GLU A 1 121 ? 28.193 0.062 -34.589 1.00 87.38 121 GLU A N 1
ATOM 965 C CA . GLU A 1 121 ? 29.614 0.444 -34.551 1.00 87.38 121 GLU A CA 1
ATOM 966 C C . GLU A 1 121 ? 30.059 1.057 -35.886 1.00 87.38 121 GLU A C 1
ATOM 968 O O . GLU A 1 121 ? 29.942 0.441 -36.948 1.00 87.38 121 GLU A O 1
ATOM 973 N N . ILE A 1 122 ? 30.586 2.282 -35.820 1.00 81.38 122 ILE A N 1
ATOM 974 C CA . ILE A 1 122 ? 30.952 3.099 -36.983 1.00 81.38 122 ILE A CA 1
ATOM 975 C C . ILE A 1 122 ? 32.289 2.637 -37.572 1.00 81.38 122 ILE A C 1
ATOM 977 O O . ILE A 1 122 ? 32.457 2.659 -38.790 1.00 81.38 122 ILE A O 1
ATOM 981 N N . ALA A 1 123 ? 33.239 2.199 -36.740 1.00 82.00 123 ALA A N 1
ATOM 982 C CA . ALA A 1 123 ? 34.580 1.827 -37.201 1.00 82.00 123 ALA A CA 1
ATOM 983 C C . ALA A 1 123 ? 34.722 0.346 -37.602 1.00 82.00 123 ALA A C 1
ATOM 985 O O . ALA A 1 123 ? 35.845 -0.140 -37.737 1.00 82.00 123 ALA A O 1
ATOM 986 N N . ARG A 1 124 ? 33.609 -0.373 -37.789 1.00 76.75 124 ARG A N 1
ATOM 987 C CA . ARG A 1 124 ? 33.565 -1.831 -37.963 1.00 76.75 124 ARG A CA 1
ATOM 988 C C . ARG A 1 124 ? 34.407 -2.338 -39.146 1.00 76.75 124 ARG A C 1
ATOM 990 O O . ARG A 1 124 ? 34.433 -1.742 -40.221 1.00 76.75 124 ARG A O 1
ATOM 997 N N . GLY A 1 125 ? 35.032 -3.506 -38.975 1.00 76.50 125 GLY A N 1
ATOM 998 C CA . GLY A 1 125 ? 35.724 -4.227 -40.052 1.00 76.50 125 GLY A CA 1
ATOM 999 C C . GLY A 1 125 ? 34.785 -4.703 -41.174 1.00 76.50 125 GLY A C 1
ATOM 1000 O O . GLY A 1 125 ? 33.601 -4.945 -40.960 1.00 76.50 125 GLY A O 1
ATOM 1001 N N . THR A 1 126 ? 35.305 -4.870 -42.392 1.00 74.06 126 THR A N 1
ATOM 1002 C CA . THR A 1 126 ? 34.496 -5.170 -43.593 1.00 74.06 126 THR A CA 1
ATOM 1003 C C . THR A 1 126 ? 34.013 -6.620 -43.713 1.00 74.06 126 THR A C 1
ATOM 1005 O O . THR A 1 126 ? 33.071 -6.870 -44.456 1.00 74.06 126 THR A O 1
ATOM 1008 N N . ASN A 1 127 ? 34.611 -7.563 -42.976 1.00 79.81 127 ASN A N 1
ATOM 1009 C CA . ASN A 1 127 ? 34.339 -9.006 -43.076 1.00 79.81 127 ASN A CA 1
ATOM 1010 C C . ASN A 1 127 ? 33.928 -9.622 -41.727 1.00 79.81 127 ASN A C 1
ATOM 1012 O O . ASN A 1 127 ? 34.426 -10.683 -41.352 1.00 79.81 127 ASN A O 1
ATOM 1016 N N . VAL A 1 128 ? 33.067 -8.942 -40.968 1.00 78.38 128 VAL A N 1
ATOM 1017 C CA . VAL A 1 128 ? 32.581 -9.441 -39.673 1.00 78.38 128 VAL A CA 1
ATOM 1018 C C . VAL A 1 128 ? 31.079 -9.696 -39.702 1.00 78.38 128 VAL A C 1
ATOM 1020 O O . VAL A 1 128 ? 30.332 -8.974 -40.363 1.00 78.38 128 VAL A O 1
ATOM 1023 N N . GLU A 1 129 ? 30.640 -10.724 -38.977 1.00 84.31 129 GLU A N 1
ATOM 1024 C CA . GLU A 1 129 ? 29.221 -10.967 -38.725 1.00 84.31 129 GLU A CA 1
ATOM 1025 C C . GLU A 1 129 ? 28.649 -9.819 -37.884 1.00 84.31 129 GLU A C 1
ATOM 1027 O O . GLU A 1 129 ? 29.258 -9.392 -36.901 1.00 84.31 129 GLU A O 1
ATOM 1032 N N . ILE A 1 130 ? 27.503 -9.287 -38.310 1.00 88.69 130 ILE A N 1
ATOM 1033 C CA . ILE A 1 130 ? 26.877 -8.111 -37.704 1.00 88.69 130 ILE A CA 1
ATOM 1034 C C . ILE A 1 130 ? 25.741 -8.576 -36.799 1.00 88.69 130 ILE A C 1
ATOM 1036 O O . ILE A 1 130 ? 24.819 -9.235 -37.270 1.00 88.69 130 ILE A O 1
ATOM 1040 N N . ASN A 1 131 ? 25.775 -8.166 -35.533 1.00 90.50 131 ASN A N 1
ATOM 1041 C CA . ASN A 1 131 ? 24.729 -8.439 -34.548 1.00 90.50 131 ASN A CA 1
ATOM 1042 C C . ASN A 1 131 ? 24.276 -7.147 -33.859 1.00 90.50 131 ASN A C 1
ATOM 1044 O O . ASN A 1 131 ? 25.003 -6.157 -33.850 1.00 90.50 131 ASN A O 1
ATOM 1048 N N . ASP A 1 132 ? 23.088 -7.137 -33.259 1.00 93.50 132 ASP A 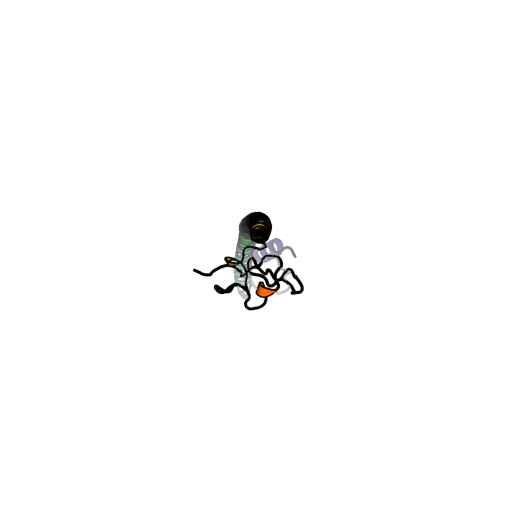N 1
ATOM 1049 C CA . ASP A 1 132 ? 22.711 -6.077 -32.322 1.00 93.50 132 ASP A CA 1
ATOM 1050 C C . ASP A 1 132 ? 23.197 -6.450 -30.920 1.00 93.50 132 ASP A C 1
ATOM 1052 O O . ASP A 1 132 ? 22.595 -7.265 -30.224 1.00 93.50 132 ASP A O 1
ATOM 1056 N N . ASN A 1 133 ? 24.328 -5.864 -30.531 1.00 92.31 133 ASN A N 1
ATOM 1057 C CA . ASN A 1 133 ? 24.928 -6.067 -29.215 1.00 92.31 133 ASN A CA 1
ATOM 1058 C C . ASN A 1 133 ? 24.636 -4.897 -28.266 1.00 92.31 133 ASN A C 1
ATOM 1060 O O . ASN A 1 133 ? 25.313 -4.755 -27.244 1.00 92.31 133 ASN A O 1
ATOM 1064 N N . TRP A 1 134 ? 23.693 -4.011 -28.598 1.00 94.31 134 TRP A N 1
ATOM 1065 C CA . TRP A 1 134 ? 23.390 -2.881 -27.734 1.00 94.31 134 TRP A CA 1
ATOM 1066 C C . TRP A 1 134 ? 22.671 -3.339 -26.464 1.00 94.31 134 TRP A C 1
ATOM 1068 O O . TRP A 1 134 ? 21.752 -4.156 -26.482 1.00 94.31 134 TRP A O 1
ATOM 1078 N N . LYS A 1 135 ? 23.084 -2.773 -25.331 1.00 95.19 135 LYS A N 1
ATOM 1079 C CA . LYS A 1 135 ? 22.455 -3.014 -24.035 1.00 95.19 135 LYS A CA 1
ATOM 1080 C C . LYS A 1 135 ? 22.513 -1.749 -23.205 1.00 95.19 135 LYS A C 1
ATOM 1082 O O . LYS A 1 135 ? 23.599 -1.221 -23.000 1.00 95.19 135 LYS A O 1
ATOM 1087 N N . TRP A 1 136 ? 21.386 -1.290 -22.674 1.00 95.25 136 TRP A N 1
ATOM 1088 C CA . TRP A 1 136 ? 21.368 -0.127 -21.788 1.00 95.25 136 TRP A CA 1
ATOM 1089 C C . TRP A 1 136 ? 22.282 -0.326 -20.568 1.00 95.25 136 TRP A C 1
ATOM 1091 O O . TRP A 1 136 ? 22.204 -1.343 -19.875 1.00 95.25 136 TRP A O 1
ATOM 1101 N N . ARG A 1 137 ? 23.147 0.658 -20.291 1.00 94.06 137 ARG A N 1
ATOM 1102 C CA . ARG A 1 137 ? 24.112 0.619 -19.176 1.00 94.06 137 ARG A CA 1
ATOM 1103 C C . ARG A 1 137 ? 23.503 0.791 -17.783 1.00 94.06 137 ARG A C 1
ATOM 1105 O O . ARG A 1 137 ? 24.234 0.688 -16.804 1.00 94.06 137 ARG A O 1
ATOM 1112 N N . GLY A 1 138 ? 22.206 1.073 -17.693 1.00 93.12 138 GLY A N 1
ATOM 1113 C CA . GLY A 1 138 ? 21.551 1.434 -16.440 1.00 93.12 138 GLY A CA 1
ATOM 1114 C C . GLY A 1 138 ? 21.721 2.915 -16.075 1.00 93.12 138 GLY A C 1
ATOM 1115 O O . GLY A 1 138 ? 22.423 3.662 -16.772 1.00 93.12 138 GLY A O 1
ATOM 1116 N N . PRO A 1 139 ? 21.062 3.362 -14.992 1.00 88.75 139 PRO A N 1
ATOM 1117 C CA . PRO A 1 139 ? 21.237 4.710 -14.468 1.00 88.75 139 PRO A CA 1
ATOM 1118 C C . PRO A 1 139 ? 22.678 4.910 -13.973 1.00 88.75 139 PRO A C 1
ATOM 1120 O O . PRO A 1 139 ? 23.343 3.962 -13.556 1.00 88.75 139 PRO A O 1
ATOM 1123 N N . LYS A 1 140 ? 23.173 6.150 -14.025 1.00 79.56 140 LYS A N 1
ATOM 1124 C CA . LYS A 1 140 ? 24.364 6.539 -13.261 1.00 79.56 140 LYS A CA 1
ATOM 1125 C C . LYS A 1 140 ? 23.884 6.975 -11.882 1.00 79.56 140 LYS A C 1
ATOM 1127 O O . LYS A 1 140 ? 23.005 7.826 -11.808 1.00 79.56 140 LYS A O 1
ATOM 1132 N N . GLU A 1 141 ? 24.421 6.365 -10.836 1.00 75.75 141 GLU A N 1
ATOM 1133 C CA . GLU A 1 141 ? 24.289 6.903 -9.482 1.00 75.75 141 GLU A CA 1
ATOM 1134 C C . GLU A 1 141 ? 25.138 8.183 -9.397 1.00 75.75 141 GLU A C 1
ATOM 1136 O O . GLU A 1 141 ? 26.229 8.230 -9.977 1.00 75.75 141 GLU A O 1
ATOM 1141 N N . GLU A 1 142 ? 24.594 9.226 -8.765 1.00 55.88 142 GLU A N 1
ATOM 1142 C CA . GLU A 1 142 ? 25.331 10.448 -8.401 1.00 55.88 142 GLU A CA 1
ATOM 1143 C C . GLU A 1 142 ? 26.116 10.252 -7.101 1.00 55.88 142 GLU A C 1
ATOM 1145 O O . GLU A 1 142 ? 25.586 9.580 -6.184 1.00 55.88 142 GLU A O 1
#

Foldseek 3Di:
DPLVVVLVCLLVVPDDDDDDDDPPPPCVNVVSVVVSVVSVVVVVVVVVVVVCCVVVVVVVVVVVVVVVVVVVVVVVVVVVVVVVVVVVVVVVVVVCQLVQVQFLQRDPDFLDDPNQQEPSGPVHDPPHHHDHPGDGNDDDDD

Sequence (142 aa):
MDIEKLIERLKAKDFERDYDCTPFECGVFGLLDDAATALSTFQAENKRLKSLLGESGQDLWSKENQRADRLEAENEKLRAELEQVKRERDVAIEQLHGHCPACAHYTPNHNEGPCQFCCFEIARGTNVEINDNWKWRGPKEE